Protein AF-A0A5C9ED11-F1 (afdb_monomer_lite)

Secondary structure (DSSP, 8-state):
---SSHHHHHHHHHHHHHHHHHHHHHHH--SSS--HHHHHHHHHHHHHHHT-TTTT----

Structure (mmCIF, N/CA/C/O backbone):
data_AF-A0A5C9ED11-F1
#
_entry.id   AF-A0A5C9ED11-F1
#
loop_
_atom_site.group_PDB
_atom_site.id
_atom_site.type_symbol
_atom_site.label_atom_id
_atom_site.label_alt_id
_atom_site.label_comp_id
_atom_site.label_asym_id
_atom_site.label_entity_id
_atom_site.label_seq_id
_atom_site.pdbx_PDB_ins_code
_atom_site.Cartn_x
_atom_site.Cartn_y
_atom_site.Cartn_z
_atom_site.occupancy
_atom_site.B_iso_or_equiv
_atom_site.auth_seq_id
_atom_site.auth_comp_id
_atom_site.auth_asym_id
_atom_site.auth_atom_id
_atom_site.pdbx_PDB_model_num
ATOM 1 N N . MET A 1 1 ? 18.937 -18.363 -16.404 1.00 34.81 1 MET A N 1
ATOM 2 C CA . MET A 1 1 ? 18.174 -18.649 -15.168 1.00 34.81 1 MET A CA 1
ATOM 3 C C . MET A 1 1 ? 18.435 -17.513 -14.194 1.00 34.81 1 MET A C 1
ATOM 5 O O . MET A 1 1 ? 19.496 -17.468 -13.592 1.00 34.81 1 MET A O 1
ATOM 9 N N . SER A 1 2 ? 17.533 -16.534 -14.145 1.00 42.06 2 SER A N 1
ATOM 10 C CA . SER A 1 2 ? 17.743 -15.257 -13.450 1.00 42.06 2 SER A CA 1
ATOM 11 C C . SER A 1 2 ? 17.042 -15.286 -12.088 1.00 42.06 2 SER A C 1
ATOM 13 O O . SER A 1 2 ? 15.899 -14.861 -11.954 1.00 42.06 2 SER A O 1
ATOM 15 N N . GLU A 1 3 ? 17.698 -15.845 -11.070 1.00 47.94 3 GLU A N 1
ATOM 16 C CA . GLU A 1 3 ? 17.151 -15.968 -9.702 1.00 47.94 3 GLU A CA 1
ATOM 17 C C . GLU A 1 3 ? 17.614 -14.848 -8.745 1.00 47.94 3 GLU A C 1
ATOM 19 O O . GLU A 1 3 ? 17.442 -14.939 -7.532 1.00 47.94 3 GLU A O 1
ATOM 24 N N . GLY A 1 4 ? 18.157 -13.748 -9.278 1.00 48.06 4 GLY A N 1
ATOM 25 C CA . GLY A 1 4 ? 18.790 -12.689 -8.481 1.00 48.06 4 GLY A CA 1
ATOM 26 C C . GLY A 1 4 ? 17.866 -11.651 -7.822 1.00 48.06 4 GLY A C 1
ATOM 27 O O . GLY A 1 4 ? 18.255 -11.082 -6.808 1.00 48.06 4 GLY A O 1
ATOM 28 N N . ASN A 1 5 ? 16.643 -11.406 -8.318 1.00 56.25 5 ASN A N 1
ATOM 29 C CA . ASN A 1 5 ? 15.905 -10.171 -7.965 1.00 56.25 5 ASN A CA 1
ATOM 30 C C . ASN A 1 5 ? 14.590 -10.318 -7.185 1.00 56.25 5 ASN A C 1
ATOM 32 O O . ASN A 1 5 ? 14.067 -9.344 -6.640 1.00 56.25 5 ASN A O 1
ATOM 36 N N . LYS A 1 6 ? 14.074 -11.539 -7.010 1.00 58.88 6 LYS A N 1
ATOM 37 C CA . LYS A 1 6 ? 12.804 -11.772 -6.288 1.00 58.88 6 LYS A CA 1
ATOM 38 C C . LYS A 1 6 ? 12.868 -11.390 -4.801 1.00 58.88 6 LYS A C 1
ATOM 40 O O . LYS A 1 6 ? 11.840 -11.136 -4.174 1.00 58.88 6 LYS A O 1
ATOM 45 N N . ASN A 1 7 ? 14.065 -11.343 -4.210 1.00 68.38 7 ASN A N 1
A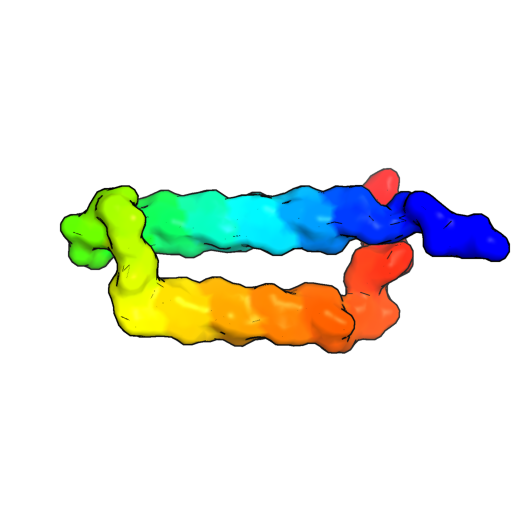TOM 46 C CA . ASN A 1 7 ? 14.249 -11.041 -2.788 1.00 68.38 7 ASN A CA 1
ATOM 47 C C . ASN A 1 7 ? 14.042 -9.558 -2.437 1.00 68.38 7 ASN A C 1
ATOM 49 O O . ASN A 1 7 ? 13.574 -9.267 -1.334 1.00 68.38 7 ASN A O 1
ATOM 53 N N . ILE A 1 8 ? 14.357 -8.630 -3.344 1.00 75.56 8 ILE A N 1
ATOM 54 C CA . ILE A 1 8 ? 14.261 -7.182 -3.093 1.00 75.56 8 ILE A CA 1
ATOM 55 C C . ILE A 1 8 ? 12.801 -6.738 -3.130 1.00 75.56 8 ILE A C 1
ATOM 57 O O . ILE A 1 8 ? 12.316 -6.168 -2.154 1.00 75.56 8 ILE A O 1
ATOM 61 N N . LEU A 1 9 ? 12.061 -7.129 -4.170 1.00 76.06 9 LEU A N 1
ATOM 62 C CA . LEU A 1 9 ? 10.625 -6.858 -4.276 1.00 76.06 9 LEU A CA 1
ATOM 63 C C . LEU A 1 9 ? 9.839 -7.445 -3.094 1.00 76.06 9 LEU A C 1
ATOM 65 O O . LEU A 1 9 ? 8.932 -6.804 -2.562 1.00 76.06 9 LEU A O 1
ATOM 69 N N . ARG A 1 10 ? 10.219 -8.636 -2.607 1.00 79.44 10 ARG A N 1
ATOM 70 C CA . ARG A 1 10 ? 9.588 -9.242 -1.422 1.00 79.44 10 ARG A CA 1
ATOM 71 C C . ARG A 1 10 ? 9.854 -8.436 -0.146 1.00 79.44 10 ARG A C 1
ATOM 73 O O . ARG A 1 10 ? 8.957 -8.312 0.690 1.00 79.44 10 ARG A O 1
ATOM 80 N N . LYS A 1 11 ? 11.062 -7.879 0.007 1.00 83.38 11 LYS A N 1
ATOM 81 C CA . LYS A 1 11 ? 11.399 -6.973 1.116 1.00 83.38 11 LYS A CA 1
ATOM 82 C C . LYS A 1 11 ? 10.625 -5.661 1.011 1.00 83.38 11 LYS A C 1
ATOM 84 O O . LYS A 1 11 ? 10.036 -5.261 2.007 1.00 83.38 11 LYS A O 1
ATOM 89 N N . GLU A 1 12 ? 10.556 -5.041 -0.166 1.00 84.06 12 GLU A N 1
ATOM 90 C CA . GLU A 1 12 ? 9.810 -3.790 -0.358 1.00 84.06 12 GLU A CA 1
ATOM 91 C C . GLU A 1 12 ? 8.314 -3.962 -0.065 1.00 84.06 12 GLU A C 1
ATOM 93 O O . GLU A 1 12 ? 7.755 -3.170 0.694 1.00 84.06 12 GLU A O 1
ATOM 98 N N . ARG A 1 13 ? 7.681 -5.048 -0.537 1.00 87.44 13 ARG A N 1
ATOM 99 C CA . ARG A 1 13 ? 6.281 -5.360 -0.185 1.00 87.44 13 ARG A CA 1
ATOM 100 C C . ARG A 1 13 ? 6.079 -5.485 1.322 1.00 87.44 13 ARG A C 1
ATOM 102 O O . ARG A 1 13 ? 5.100 -4.965 1.855 1.00 87.44 13 ARG A O 1
ATOM 109 N N . LYS A 1 14 ? 6.998 -6.165 2.018 1.00 89.12 14 LYS A N 1
ATOM 110 C CA . LYS A 1 14 ? 6.929 -6.319 3.477 1.00 89.12 14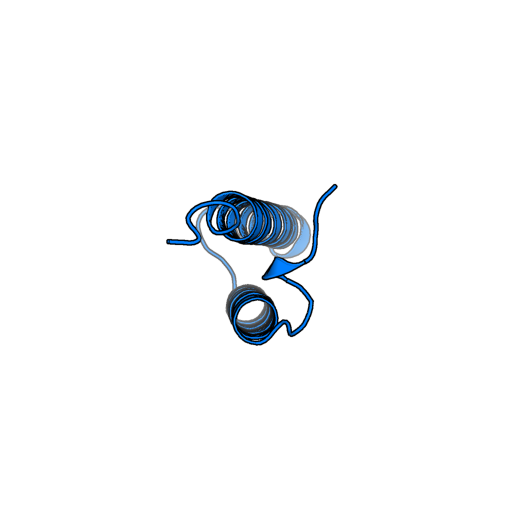 LYS A CA 1
ATOM 111 C C . LYS A 1 14 ? 7.096 -4.971 4.182 1.00 89.12 14 LYS A C 1
ATOM 113 O O . LYS A 1 14 ? 6.323 -4.678 5.088 1.00 89.12 14 LYS A O 1
ATOM 118 N N . SER A 1 15 ? 8.054 -4.153 3.753 1.00 90.44 15 SER A N 1
ATOM 119 C CA . SER A 1 15 ? 8.293 -2.822 4.317 1.00 90.44 15 SER A CA 1
ATOM 120 C C . SER A 1 15 ? 7.083 -1.906 4.147 1.00 90.44 15 SER A C 1
ATOM 122 O O . SER A 1 15 ? 6.629 -1.328 5.129 1.00 90.44 15 SER A O 1
ATOM 124 N N . ILE A 1 16 ? 6.511 -1.825 2.940 1.00 90.81 16 ILE A N 1
ATOM 125 C CA . ILE A 1 16 ? 5.317 -1.010 2.669 1.00 90.81 16 ILE A CA 1
ATOM 126 C C . ILE A 1 16 ? 4.142 -1.463 3.537 1.00 90.81 16 ILE A C 1
ATOM 128 O O . ILE A 1 16 ? 3.500 -0.630 4.171 1.00 90.81 16 ILE A O 1
ATOM 132 N N . ARG A 1 17 ? 3.901 -2.777 3.641 1.00 91.81 17 ARG A N 1
ATOM 133 C CA . ARG A 1 17 ? 2.850 -3.317 4.515 1.00 91.81 17 ARG A CA 1
ATOM 134 C C . ARG A 1 17 ? 3.040 -2.901 5.974 1.00 91.81 17 ARG A C 1
ATOM 136 O O . ARG A 1 17 ? 2.073 -2.504 6.609 1.00 91.81 17 ARG A O 1
ATOM 143 N N . ILE A 1 18 ? 4.262 -2.985 6.502 1.00 92.75 18 ILE A N 1
ATOM 144 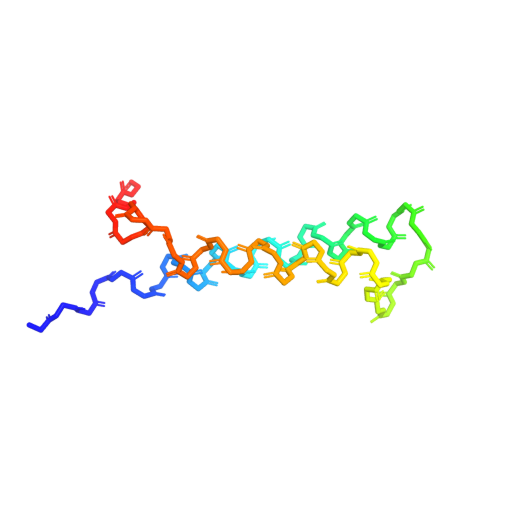C CA . ILE A 1 18 ? 4.555 -2.591 7.889 1.00 92.75 18 ILE A CA 1
ATOM 145 C C . ILE A 1 18 ? 4.310 -1.092 8.090 1.00 92.75 18 ILE A C 1
ATOM 147 O O . ILE A 1 18 ? 3.655 -0.719 9.058 1.00 92.75 18 ILE A O 1
ATOM 151 N N . MET A 1 19 ? 4.785 -0.241 7.174 1.00 92.88 19 MET A N 1
ATOM 152 C CA . MET A 1 19 ? 4.586 1.209 7.274 1.00 92.88 19 MET A CA 1
ATOM 153 C C . MET A 1 19 ? 3.104 1.590 7.246 1.00 92.88 19 MET A C 1
ATOM 155 O O . MET A 1 19 ? 2.678 2.414 8.050 1.00 92.88 19 MET A O 1
ATOM 159 N N . ILE A 1 20 ? 2.318 0.974 6.359 1.00 93.38 20 ILE A N 1
ATOM 160 C CA . ILE A 1 20 ? 0.877 1.238 6.259 1.00 93.38 20 ILE A CA 1
ATOM 161 C C . ILE A 1 20 ? 0.144 0.740 7.511 1.00 93.38 20 ILE A C 1
ATOM 163 O O . ILE A 1 20 ? -0.695 1.467 8.031 1.00 93.38 20 ILE A O 1
ATOM 167 N N . ASN A 1 21 ? 0.500 -0.431 8.056 1.00 91.44 21 ASN A N 1
ATOM 168 C CA . ASN A 1 21 ? -0.053 -0.904 9.334 1.00 91.44 21 ASN A CA 1
ATOM 169 C C . ASN A 1 21 ? 0.247 0.069 10.480 1.00 91.44 21 ASN A C 1
ATOM 171 O O . ASN A 1 21 ? -0.652 0.430 11.231 1.00 91.44 21 ASN A O 1
ATOM 175 N N . MET A 1 22 ? 1.499 0.522 10.601 1.00 91.62 22 MET A N 1
ATOM 176 C CA . MET A 1 22 ? 1.893 1.485 11.634 1.00 91.62 22 MET A CA 1
ATOM 177 C C . MET A 1 22 ? 1.145 2.811 11.489 1.00 91.62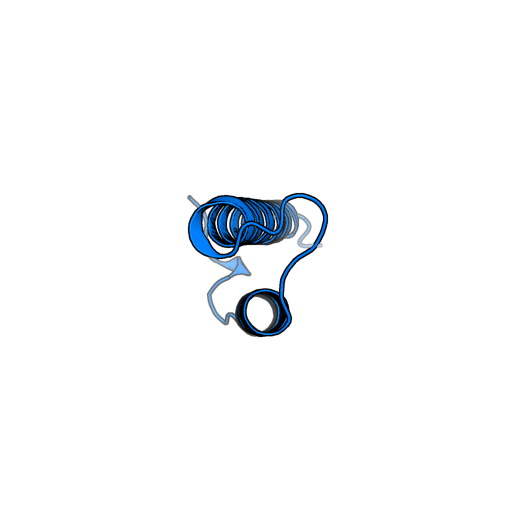 22 MET A C 1
ATOM 179 O O . MET A 1 22 ? 0.721 3.390 12.487 1.00 91.62 22 MET A O 1
ATOM 183 N N . TYR A 1 23 ? 0.973 3.290 10.256 1.00 92.19 23 TYR A N 1
ATOM 184 C CA . TYR A 1 23 ? 0.204 4.495 9.971 1.00 92.19 23 TYR A CA 1
ATOM 185 C C . TYR A 1 23 ? -1.270 4.316 10.355 1.00 92.19 23 TYR A C 1
ATOM 187 O O . TYR A 1 23 ? -1.807 5.127 11.102 1.00 92.19 23 TYR A O 1
ATOM 195 N N . CYS A 1 24 ? -1.898 3.221 9.929 1.00 92.75 24 CYS A N 1
ATOM 196 C CA . CYS A 1 24 ? -3.294 2.931 10.238 1.00 92.75 24 CYS A CA 1
ATOM 197 C C . CYS A 1 24 ? -3.538 2.823 11.751 1.00 92.75 24 CYS A C 1
ATOM 199 O O . CYS A 1 24 ? -4.448 3.464 12.271 1.00 92.75 24 CYS A O 1
ATOM 201 N N . GLY A 1 25 ? -2.688 2.097 12.482 1.00 91.12 25 GLY A N 1
ATOM 202 C CA . GLY A 1 25 ? -2.801 1.994 13.939 1.00 91.12 25 GLY A CA 1
ATOM 203 C C . GLY A 1 25 ? -2.642 3.341 14.635 1.00 91.12 25 GLY A C 1
ATOM 204 O O . GLY A 1 25 ? -3.452 3.700 15.484 1.00 91.12 25 GLY A O 1
ATOM 205 N N . LYS A 1 26 ? -1.649 4.136 14.223 1.00 90.44 26 LYS A N 1
ATOM 206 C CA . LYS A 1 26 ? -1.347 5.423 14.860 1.00 90.44 26 LYS A CA 1
ATOM 207 C C . LYS A 1 26 ? -2.374 6.517 14.563 1.00 90.44 26 LYS A C 1
ATOM 209 O O . LYS A 1 26 ? -2.626 7.347 15.430 1.00 90.44 26 LYS A O 1
ATOM 214 N N . PHE A 1 27 ? -2.907 6.571 13.344 1.00 89.81 27 PHE A N 1
ATOM 215 C CA . PHE A 1 27 ? -3.774 7.668 12.901 1.00 89.81 27 PHE A CA 1
ATOM 216 C C . PHE A 1 27 ? -5.261 7.307 12.913 1.00 89.81 27 PHE A C 1
ATOM 218 O O . PHE A 1 27 ? -6.086 8.189 13.128 1.00 89.81 27 PHE A O 1
ATOM 225 N N . HIS A 1 28 ? -5.613 6.033 12.724 1.00 88.81 28 HIS A N 1
ATOM 226 C CA . HIS A 1 28 ? -7.004 5.570 12.659 1.00 88.81 28 HIS A CA 1
ATOM 227 C C . HIS A 1 28 ? -7.414 4.698 13.856 1.00 88.81 28 HIS A C 1
ATOM 229 O O . HIS A 1 28 ? -8.532 4.191 13.869 1.00 88.81 28 HIS A O 1
ATOM 235 N N . ASN A 1 29 ? -6.545 4.529 14.866 1.00 84.19 29 ASN A N 1
ATOM 236 C CA . ASN A 1 29 ? -6.786 3.703 16.062 1.00 84.19 29 ASN A CA 1
ATOM 237 C C . ASN A 1 29 ? -7.239 2.263 15.741 1.00 84.19 29 ASN A C 1
ATOM 239 O O . ASN A 1 29 ? -7.982 1.652 16.506 1.00 84.19 29 ASN A O 1
ATOM 243 N N . LYS A 1 30 ? -6.808 1.716 14.597 1.00 76.94 30 LYS A N 1
ATOM 244 C CA . LYS A 1 30 ? -7.029 0.311 14.241 1.00 76.94 30 LYS A CA 1
ATOM 245 C C . LYS A 1 30 ? -5.725 -0.471 14.384 1.00 76.94 30 LYS A C 1
ATOM 247 O O . LYS A 1 30 ? -4.860 -0.396 13.514 1.00 76.94 30 LYS A O 1
ATOM 252 N N . GLU A 1 31 ? -5.572 -1.182 15.498 1.00 69.88 31 GLU A N 1
ATOM 253 C CA . GLU A 1 31 ? -4.337 -1.909 15.832 1.00 69.88 31 GLU A CA 1
ATOM 254 C C . GLU A 1 31 ? -4.278 -3.318 15.214 1.00 69.88 31 GLU A C 1
ATOM 256 O O . GLU A 1 31 ? -3.199 -3.773 14.832 1.00 69.88 31 GLU A O 1
ATOM 261 N N . ASP A 1 32 ? -5.431 -3.974 15.050 1.00 74.06 32 ASP A N 1
ATOM 262 C CA . ASP A 1 32 ? -5.521 -5.358 14.558 1.00 74.06 32 ASP A CA 1
ATOM 263 C C . ASP A 1 32 ? -5.720 -5.478 13.038 1.00 74.06 32 ASP A C 1
ATOM 265 O O . ASP A 1 32 ? -5.285 -6.454 12.421 1.00 74.06 32 ASP A O 1
ATOM 269 N N . GLU A 1 33 ? -6.340 -4.483 12.399 1.00 83.88 33 GLU A N 1
ATOM 270 C CA . GLU A 1 33 ? -6.700 -4.534 10.979 1.00 83.88 33 GLU A CA 1
ATOM 271 C C . GLU A 1 33 ? -6.467 -3.195 10.268 1.00 83.88 33 GLU A C 1
ATOM 273 O O . GLU A 1 33 ? -6.590 -2.120 10.852 1.00 83.88 33 GLU A O 1
ATOM 278 N N . LEU A 1 34 ? -6.165 -3.243 8.969 1.00 89.69 34 LEU A N 1
ATOM 279 C CA . LEU A 1 34 ? -6.165 -2.030 8.155 1.00 89.69 34 LEU A CA 1
ATOM 280 C C . LEU A 1 34 ? -7.601 -1.526 7.988 1.00 89.69 34 LEU A C 1
ATOM 282 O O . LEU A 1 34 ? -8.515 -2.308 7.728 1.00 89.69 34 LEU A O 1
ATOM 286 N N . CYS A 1 35 ? -7.807 -0.213 8.091 1.00 92.06 35 CYS A N 1
ATOM 287 C CA . CYS A 1 35 ? -9.050 0.385 7.617 1.00 92.06 35 CYS A CA 1
ATOM 288 C C . CYS A 1 35 ? -9.160 0.240 6.092 1.00 92.06 35 CYS A C 1
ATOM 290 O O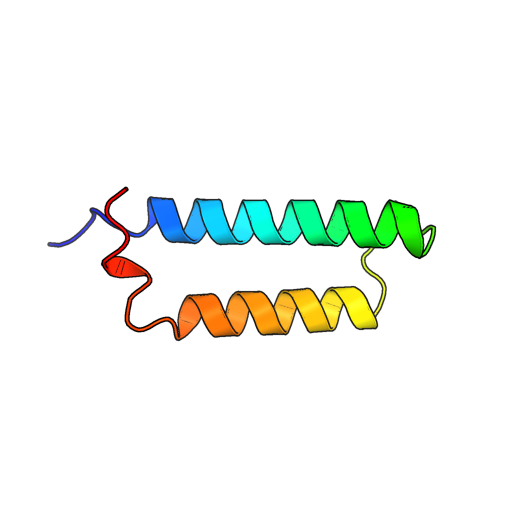 . CYS A 1 35 ? -8.162 -0.012 5.414 1.00 92.06 35 CYS A O 1
ATOM 292 N N . GLU A 1 36 ? -10.368 0.423 5.562 1.00 91.19 36 GLU A N 1
ATOM 293 C CA . GLU A 1 36 ? -10.650 0.324 4.126 1.00 91.19 36 GLU A CA 1
ATOM 294 C C . GLU A 1 36 ? -9.687 1.190 3.298 1.00 91.19 36 GLU A C 1
ATOM 296 O O . GLU A 1 36 ? -8.998 0.682 2.417 1.00 91.19 36 GLU A O 1
ATOM 301 N N . GLU A 1 37 ? -9.499 2.450 3.696 1.00 91.31 37 GLU A N 1
ATOM 302 C CA . GLU A 1 37 ? -8.599 3.389 3.017 1.00 91.31 37 GLU A CA 1
ATOM 303 C C . GLU A 1 37 ? -7.135 2.919 3.004 1.00 91.31 37 GLU A C 1
ATOM 305 O O . GLU A 1 37 ? -6.439 3.008 1.991 1.00 91.31 37 GLU A O 1
ATOM 310 N N . CYS A 1 38 ? -6.634 2.400 4.130 1.00 93.69 38 CYS A N 1
ATOM 311 C CA . CYS A 1 38 ? -5.263 1.900 4.213 1.00 93.69 38 CYS A CA 1
ATOM 312 C C . CYS A 1 38 ? -5.092 0.554 3.492 1.00 93.69 38 CYS A C 1
ATOM 314 O O . CYS A 1 38 ? -4.006 0.269 2.981 1.00 93.69 38 CYS A O 1
ATOM 316 N N . SER A 1 39 ? -6.144 -0.264 3.430 1.00 92.69 39 SER A N 1
ATOM 317 C CA . SER A 1 39 ? -6.173 -1.500 2.648 1.00 92.69 39 SER A CA 1
ATOM 318 C C . SER A 1 39 ? -6.087 -1.197 1.151 1.00 92.69 39 SER A C 1
ATOM 320 O O . SER A 1 39 ? -5.238 -1.762 0.456 1.00 92.69 39 SER A O 1
ATOM 322 N N . ASP A 1 40 ? -6.863 -0.225 0.672 1.00 94.50 40 ASP A N 1
ATOM 323 C CA . ASP A 1 40 ? -6.819 0.242 -0.716 1.00 94.50 40 ASP A CA 1
ATOM 324 C C . ASP A 1 40 ? -5.462 0.853 -1.068 1.00 94.50 40 ASP A C 1
ATOM 326 O O . ASP A 1 40 ? -4.891 0.558 -2.124 1.00 94.50 40 ASP A O 1
ATOM 330 N N . LEU A 1 41 ? -4.882 1.637 -0.156 1.00 93.38 41 LEU A N 1
ATOM 331 C CA . LEU A 1 41 ? -3.535 2.176 -0.321 1.00 93.38 41 LEU A CA 1
ATOM 332 C C . LEU A 1 41 ? -2.487 1.060 -0.442 1.00 93.38 41 LEU A C 1
ATOM 334 O O . LEU A 1 41 ? -1.594 1.131 -1.293 1.00 93.38 41 LEU A O 1
ATOM 338 N N . LEU A 1 42 ? -2.591 0.015 0.385 1.00 93.38 42 LEU A N 1
ATOM 339 C CA . LEU A 1 42 ? -1.698 -1.139 0.326 1.00 93.38 42 LEU A CA 1
ATOM 340 C C . LEU A 1 42 ? -1.856 -1.896 -0.996 1.00 93.38 42 LEU A C 1
ATOM 342 O O . LEU A 1 42 ? -0.848 -2.225 -1.627 1.00 93.38 42 LEU A O 1
ATOM 346 N N . ALA A 1 43 ? -3.091 -2.145 -1.433 1.00 91.75 43 ALA A N 1
ATOM 347 C CA . ALA A 1 43 ? -3.381 -2.817 -2.696 1.00 91.75 43 ALA A CA 1
ATOM 348 C C . ALA A 1 43 ? -2.831 -2.023 -3.891 1.00 91.75 43 ALA A C 1
ATOM 350 O O . ALA A 1 43 ? -2.180 -2.584 -4.777 1.00 91.75 43 ALA A O 1
ATOM 351 N N . TYR A 1 44 ? -3.005 -0.701 -3.882 1.00 92.31 44 TYR A N 1
ATOM 352 C CA . TYR A 1 44 ? -2.442 0.194 -4.887 1.00 92.31 44 TYR A CA 1
ATOM 353 C C . TYR A 1 44 ? -0.909 0.135 -4.922 1.00 92.31 44 TYR A C 1
ATOM 355 O O . TYR A 1 44 ? -0.313 -0.022 -5.991 1.00 92.31 44 TYR A O 1
ATOM 363 N N . ALA A 1 45 ? -0.257 0.218 -3.760 1.00 90.00 45 ALA A N 1
ATOM 364 C CA . ALA A 1 45 ? 1.198 0.175 -3.666 1.00 90.00 45 ALA A CA 1
ATOM 365 C C . ALA A 1 45 ? 1.770 -1.175 -4.133 1.00 90.00 45 ALA A C 1
ATOM 367 O O . ALA A 1 45 ? 2.771 -1.204 -4.850 1.00 90.00 45 ALA A O 1
ATOM 368 N N . GLN A 1 46 ? 1.119 -2.289 -3.783 1.00 87.94 46 GLN A N 1
ATOM 369 C CA . GLN A 1 46 ? 1.494 -3.624 -4.258 1.00 87.94 46 GLN A CA 1
ATOM 370 C C . GLN A 1 46 ? 1.368 -3.733 -5.775 1.00 87.94 46 GLN A C 1
ATOM 372 O O . GLN A 1 46 ? 2.324 -4.138 -6.432 1.00 87.94 46 GLN A O 1
ATOM 377 N N . LYS A 1 47 ? 0.248 -3.268 -6.335 1.00 88.19 47 LYS A N 1
ATOM 378 C CA . LYS A 1 47 ? 0.032 -3.242 -7.782 1.00 88.19 47 LYS A CA 1
ATOM 379 C C . LYS A 1 47 ? 1.126 -2.439 -8.488 1.00 88.19 47 LYS A C 1
ATOM 381 O O . LYS A 1 47 ? 1.680 -2.894 -9.480 1.00 88.19 47 LYS A O 1
ATOM 386 N N . ARG A 1 48 ? 1.520 -1.277 -7.958 1.00 86.25 48 ARG A N 1
ATOM 387 C CA . ARG A 1 48 ? 2.640 -0.503 -8.527 1.00 86.25 48 ARG A CA 1
ATOM 388 C C . ARG A 1 48 ? 3.973 -1.241 -8.476 1.00 86.25 48 ARG A C 1
ATOM 390 O O . ARG A 1 48 ? 4.756 -1.084 -9.404 1.00 86.25 48 ARG A O 1
ATOM 397 N N . LEU A 1 49 ? 4.237 -2.014 -7.423 1.00 80.75 49 LEU A N 1
ATOM 398 C CA . LEU A 1 49 ? 5.443 -2.839 -7.341 1.00 80.75 49 LEU A CA 1
ATOM 399 C C . LEU A 1 49 ? 5.431 -3.978 -8.365 1.00 80.75 49 LEU A C 1
ATOM 401 O O . LEU A 1 49 ? 6.483 -4.287 -8.915 1.00 80.75 49 LEU A O 1
ATOM 405 N N . ASP A 1 50 ? 4.270 -4.575 -8.640 1.00 80.75 50 ASP A N 1
ATOM 406 C CA . ASP A 1 50 ? 4.125 -5.630 -9.653 1.00 80.75 50 ASP A CA 1
ATOM 407 C C . ASP A 1 50 ? 4.335 -5.106 -11.081 1.00 80.75 50 ASP A C 1
ATOM 409 O O . ASP A 1 50 ? 4.905 -5.803 -11.914 1.00 80.75 50 ASP A O 1
ATOM 413 N N . PHE A 1 51 ? 3.919 -3.866 -11.356 1.00 78.06 51 PHE A N 1
ATOM 414 C CA . PHE A 1 51 ? 4.079 -3.219 -12.664 1.00 78.06 51 PHE A CA 1
ATOM 415 C C . PHE A 1 51 ? 5.319 -2.320 -12.762 1.00 78.06 51 PHE A C 1
ATOM 417 O O . PHE A 1 51 ? 5.434 -1.558 -13.719 1.00 78.06 51 PHE A O 1
ATOM 424 N N . CYS A 1 52 ? 6.228 -2.349 -11.784 1.00 72.88 52 CYS A N 1
ATOM 425 C CA . CYS A 1 52 ? 7.376 -1.448 -11.767 1.00 72.88 52 CYS A CA 1
ATOM 426 C C . CYS A 1 52 ? 8.395 -1.851 -12.851 1.00 72.88 52 CYS A C 1
ATOM 428 O O . CYS A 1 52 ? 9.075 -2.864 -12.681 1.00 72.88 52 CYS A O 1
ATOM 430 N N . PRO A 1 53 ? 8.582 -1.051 -13.921 1.00 66.44 53 PRO A N 1
ATOM 431 C CA . PRO A 1 53 ? 9.482 -1.404 -15.023 1.00 66.44 53 PRO A CA 1
ATOM 432 C C . PRO A 1 53 ? 10.966 -1.375 -14.618 1.00 66.44 53 PRO A C 1
ATOM 434 O O . PRO A 1 53 ? 11.800 -1.951 -15.303 1.00 66.44 53 PRO A O 1
ATOM 437 N N . TRP A 1 54 ? 11.291 -0.735 -13.488 1.00 63.97 54 TRP A N 1
ATOM 438 C CA . TRP A 1 54 ? 12.639 -0.657 -12.910 1.00 63.97 54 TRP A CA 1
ATOM 439 C C . TRP A 1 54 ? 12.780 -1.442 -11.599 1.00 63.97 54 TRP A C 1
ATOM 441 O O . TRP A 1 54 ? 13.822 -1.389 -10.952 1.00 63.97 54 TRP A O 1
ATOM 451 N N . GLY A 1 55 ? 11.730 -2.149 -11.165 1.00 58.78 55 GLY A N 1
ATOM 452 C CA . GLY A 1 55 ? 11.712 -2.838 -9.871 1.00 58.78 55 GLY A CA 1
ATOM 453 C C . GLY A 1 55 ? 12.702 -4.000 -9.801 1.00 58.78 55 GLY A C 1
ATOM 454 O O . GLY A 1 55 ? 13.267 -4.265 -8.742 1.00 58.78 55 GLY A O 1
ATOM 455 N N . GLU A 1 56 ? 12.944 -4.654 -10.936 1.00 56.38 56 GLU A N 1
ATOM 456 C CA . GLU A 1 56 ? 13.945 -5.712 -11.072 1.00 56.38 56 GLU A CA 1
ATOM 457 C C . GLU A 1 56 ? 15.365 -5.164 -11.264 1.00 56.38 56 GLU A C 1
ATOM 459 O O . GLU A 1 56 ? 16.317 -5.893 -11.048 1.00 56.38 56 GLU A O 1
ATOM 464 N N . ASP A 1 57 ? 15.548 -3.889 -11.604 1.00 54.03 57 ASP A N 1
ATOM 465 C CA . ASP A 1 57 ? 16.880 -3.313 -11.855 1.00 54.03 57 ASP A CA 1
ATOM 466 C C . ASP A 1 57 ? 17.425 -2.531 -10.650 1.00 54.03 57 ASP A C 1
ATOM 468 O O . ASP A 1 57 ? 18.489 -1.917 -10.701 1.00 54.03 57 ASP A O 1
ATOM 472 N N . LYS A 1 58 ? 16.708 -2.566 -9.519 1.00 52.31 58 LYS A N 1
ATOM 473 C CA . LYS A 1 58 ? 17.121 -1.929 -8.265 1.00 52.31 58 LYS A CA 1
ATOM 474 C C . LYS A 1 58 ? 18.248 -2.730 -7.592 1.00 52.31 58 LYS A C 1
ATOM 476 O O . LYS A 1 58 ? 18.076 -3.292 -6.512 1.00 52.31 58 LYS A O 1
ATOM 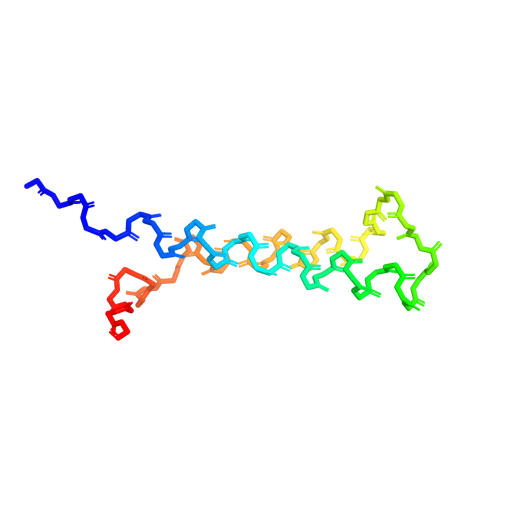481 N N . ILE A 1 59 ? 19.418 -2.786 -8.224 1.00 50.34 59 ILE A N 1
ATOM 482 C CA . ILE A 1 59 ? 20.663 -3.187 -7.566 1.00 50.34 59 ILE A CA 1
ATOM 483 C C . ILE A 1 59 ? 21.043 -2.024 -6.649 1.00 50.34 59 ILE A C 1
ATOM 485 O O . ILE A 1 59 ? 21.328 -0.922 -7.113 1.00 50.34 59 ILE A O 1
ATOM 489 N N . ARG A 1 60 ? 20.931 -2.249 -5.340 1.00 52.34 60 ARG A N 1
ATOM 490 C CA . ARG A 1 60 ? 21.346 -1.278 -4.326 1.00 52.34 60 ARG A CA 1
ATOM 491 C C . ARG A 1 60 ? 22.862 -1.259 -4.184 1.00 52.34 60 ARG A C 1
ATOM 493 O O . ARG A 1 60 ? 23.442 -2.366 -4.195 1.00 52.34 60 ARG A O 1
#

Radius of gyration: 13.63 Å; chains: 1; bounding box: 32×26×31 Å

Foldseek 3Di:
DDPDQPVQLVVVLVVLVVVLQVCQCVPVVDNPDHDPVSVVVSVVVNVCCVVPPCSRVPPD

Sequence (60 aa):
MSEGNKNILRKERKSIRIMINMYCGKFHNKEDELCEECSDLLAYAQKRLDFCPWGEDKIR

pLDDT: mean 78.93, std 16.02, range [34.81, 94.5]